Protein AF-A0A9P1CZ96-F1 (afdb_monomer_lite)

Sequence (179 aa):
MSLFSGDNEIGNILQQAVKLKSHQMNEKRKTYETWPFFVQHTLFHGEKDDFKVWRQLPFDEKRVHCERLKEEGNVLFKQGSWMDAIEKYEEAATLVHYCYSTDPGWRKNQRGIDDDVLVLVDDVGCTEEDAKWQRKHRALCALNLAACKQKLDKFDEAIKACDAALESGAKKTAGDFFE

Organism: NCBI:txid2562237

Structure (mmCIF, N/CA/C/O backbone):
data_AF-A0A9P1CZ96-F1
#
_entry.id   AF-A0A9P1CZ96-F1
#
loop_
_atom_site.group_PDB
_atom_site.id
_atom_site.type_symbol
_atom_site.label_atom_id
_atom_site.label_alt_id
_atom_site.label_comp_id
_atom_site.label_asym_id
_atom_site.label_entity_id
_atom_site.label_seq_id
_atom_site.pdbx_PDB_ins_code
_atom_site.Cartn_x
_atom_site.Cartn_y
_atom_site.Cartn_z
_atom_site.occupancy
_atom_site.B_iso_or_equiv
_atom_site.auth_seq_id
_atom_site.auth_comp_id
_atom_site.auth_asym_id
_atom_site.auth_atom_id
_atom_site.pdbx_PDB_model_num
ATOM 1 N N . MET A 1 1 ? -48.985 12.816 -34.431 1.00 37.16 1 MET A N 1
ATOM 2 C CA . MET A 1 1 ? -47.517 12.978 -34.484 1.00 37.16 1 MET A CA 1
ATOM 3 C C . MET A 1 1 ? -46.996 12.858 -33.063 1.00 37.16 1 MET A C 1
ATOM 5 O O . MET A 1 1 ? -47.270 13.748 -32.272 1.00 37.16 1 MET A O 1
ATOM 9 N N . SER A 1 2 ? -46.356 11.741 -32.713 1.00 40.09 2 SER A N 1
ATOM 10 C CA . SER A 1 2 ? -45.636 11.601 -31.440 1.00 40.09 2 SER A CA 1
ATOM 11 C C . SER A 1 2 ? -44.152 11.770 -31.749 1.00 40.09 2 SER A C 1
ATOM 13 O O . SER A 1 2 ? -43.609 11.003 -32.539 1.00 40.09 2 SER A O 1
ATOM 15 N N . LEU A 1 3 ? -43.546 12.831 -31.220 1.00 43.09 3 LEU A N 1
ATOM 16 C CA . LEU A 1 3 ? -42.196 13.308 -31.548 1.00 43.09 3 LEU A CA 1
ATOM 17 C C . LEU A 1 3 ? -41.147 12.940 -30.482 1.00 43.09 3 LEU A C 1
ATOM 19 O O . LEU A 1 3 ? -40.085 13.545 -30.449 1.00 43.09 3 LEU A O 1
ATOM 23 N N . PHE A 1 4 ? -41.408 11.957 -29.613 1.00 47.94 4 PHE A N 1
ATOM 24 C CA . PHE A 1 4 ? -40.545 11.695 -28.449 1.00 47.94 4 PHE A CA 1
ATOM 25 C C . PHE A 1 4 ? -40.319 10.202 -28.168 1.00 47.94 4 PHE A C 1
ATOM 27 O O . PHE A 1 4 ? -40.593 9.715 -27.076 1.00 47.94 4 PHE A O 1
ATOM 34 N N . SER A 1 5 ? -39.810 9.457 -29.153 1.00 49.72 5 SER A N 1
ATOM 35 C CA . SER A 1 5 ? -39.338 8.071 -28.948 1.00 49.72 5 SER A CA 1
ATOM 36 C C . SER A 1 5 ? -37.805 7.937 -28.925 1.00 49.72 5 SER A C 1
ATOM 38 O O . SER A 1 5 ? -37.305 6.864 -28.610 1.00 49.72 5 SER A O 1
ATOM 40 N N . GLY A 1 6 ? -37.056 9.011 -29.215 1.00 51.78 6 GLY A N 1
ATOM 41 C CA . GLY A 1 6 ? -35.595 8.972 -29.391 1.00 51.78 6 GLY A CA 1
ATOM 42 C C . GLY A 1 6 ? -34.746 9.085 -28.116 1.00 51.78 6 GLY A C 1
ATOM 43 O O . GLY A 1 6 ? -33.589 8.669 -28.126 1.00 51.78 6 GLY A O 1
ATOM 44 N N . ASP A 1 7 ? -35.296 9.586 -27.005 1.00 54.59 7 ASP A N 1
ATOM 45 C CA . ASP A 1 7 ? -34.495 9.868 -25.798 1.00 54.59 7 ASP A CA 1
ATOM 46 C C . ASP A 1 7 ? -34.093 8.604 -25.019 1.00 54.59 7 ASP A C 1
ATOM 48 O O . ASP A 1 7 ? -33.093 8.597 -24.301 1.00 54.59 7 ASP A O 1
ATOM 52 N N . ASN A 1 8 ? -34.827 7.499 -25.192 1.00 65.56 8 ASN A N 1
ATOM 53 C CA . ASN A 1 8 ? -34.574 6.257 -24.458 1.00 65.56 8 ASN A CA 1
ATOM 54 C C . ASN A 1 8 ? -33.638 5.294 -25.215 1.00 65.56 8 ASN A C 1
ATOM 56 O O . ASN A 1 8 ? -32.943 4.490 -24.600 1.00 65.56 8 ASN A O 1
ATOM 60 N N . GLU A 1 9 ? -33.569 5.372 -26.546 1.00 69.38 9 GLU A N 1
ATOM 61 C CA . GLU A 1 9 ? -32.662 4.530 -27.343 1.00 69.38 9 GLU A CA 1
ATOM 62 C C . GLU A 1 9 ? -31.209 4.979 -27.213 1.00 69.38 9 GLU A C 1
ATOM 64 O O . GLU A 1 9 ? -30.339 4.152 -26.951 1.00 69.38 9 GLU A O 1
ATOM 69 N N . ILE A 1 10 ? -30.941 6.285 -27.308 1.00 70.69 10 ILE A N 1
ATOM 70 C CA . ILE A 1 10 ? -29.581 6.821 -27.156 1.00 70.69 10 ILE A CA 1
ATOM 71 C C . ILE A 1 10 ? -29.057 6.547 -25.740 1.00 70.69 10 ILE A C 1
ATOM 73 O O . ILE A 1 10 ? -27.908 6.134 -25.579 1.00 70.69 10 ILE A O 1
ATOM 77 N N . GLY A 1 11 ? -29.906 6.700 -24.717 1.00 72.25 11 GLY A N 1
ATOM 78 C CA . GLY A 1 11 ? -29.567 6.364 -23.333 1.00 72.25 11 GLY A CA 1
ATOM 79 C C . GLY A 1 11 ? -29.241 4.879 -23.144 1.00 72.25 11 GLY A C 1
ATOM 80 O O . GLY A 1 11 ? -28.228 4.546 -22.528 1.00 72.25 11 GLY A O 1
ATOM 81 N N . ASN A 1 12 ? -30.041 3.984 -23.730 1.00 76.81 12 ASN A N 1
ATOM 82 C CA . ASN A 1 12 ? -29.797 2.540 -23.673 1.00 76.81 12 ASN A CA 1
ATOM 83 C C . ASN A 1 12 ? -28.528 2.126 -24.434 1.00 76.81 12 ASN A C 1
ATOM 85 O O . ASN A 1 12 ? -27.741 1.333 -23.914 1.00 76.81 12 ASN A O 1
ATOM 89 N N . ILE A 1 13 ? -28.282 2.690 -25.619 1.00 80.00 13 ILE A N 1
ATOM 90 C CA . ILE A 1 13 ? -27.062 2.441 -26.404 1.00 80.00 13 ILE A CA 1
ATOM 91 C C . ILE A 1 13 ? -25.832 2.946 -25.646 1.00 80.00 13 ILE A C 1
ATOM 93 O O . ILE A 1 13 ? -24.833 2.235 -25.555 1.00 80.00 13 ILE A O 1
ATOM 97 N N . LEU A 1 14 ? -25.903 4.134 -25.039 1.00 75.44 14 LEU A N 1
ATOM 98 C CA . LEU A 1 14 ? -24.812 4.675 -24.231 1.00 75.44 14 LEU A CA 1
ATOM 99 C C . LEU A 1 14 ? -24.543 3.803 -22.998 1.00 75.44 14 LEU A C 1
ATOM 101 O O . LEU A 1 14 ? -23.388 3.501 -22.708 1.00 75.44 14 LEU A O 1
ATOM 105 N N . GLN A 1 15 ? -25.582 3.334 -22.302 1.00 73.12 15 GLN A N 1
ATOM 106 C CA . GLN A 1 15 ? -25.427 2.407 -21.177 1.00 73.12 15 GLN A CA 1
ATOM 107 C C . GLN A 1 15 ? -24.810 1.069 -21.602 1.00 73.12 15 GLN A C 1
ATOM 109 O O . GLN A 1 15 ? -23.962 0.532 -20.889 1.00 73.12 15 GLN A O 1
ATOM 114 N N . GLN A 1 16 ? -25.201 0.528 -22.757 1.00 74.19 16 GLN A N 1
ATOM 115 C CA . GLN A 1 16 ? -24.604 -0.689 -23.309 1.00 74.19 16 GLN A CA 1
ATOM 116 C C . GLN A 1 16 ? -23.145 -0.471 -23.716 1.00 74.19 16 GLN A C 1
ATOM 118 O O . GLN A 1 16 ? -22.303 -1.304 -23.394 1.00 74.19 16 GLN A O 1
ATOM 123 N N . ALA A 1 17 ? -22.819 0.662 -24.339 1.00 66.81 17 ALA A N 1
ATOM 124 C CA . ALA A 1 17 ? -21.450 1.024 -24.695 1.00 66.81 17 ALA A CA 1
ATOM 125 C C . ALA A 1 17 ? -20.563 1.210 -23.454 1.00 66.81 17 ALA A C 1
ATOM 127 O O . ALA A 1 17 ? -19.423 0.747 -23.438 1.00 66.81 17 ALA A O 1
ATOM 128 N N . VAL A 1 18 ? -21.093 1.822 -22.387 1.00 69.19 18 VAL A N 1
ATOM 129 C CA . VAL A 1 18 ? -20.406 1.929 -21.091 1.00 69.19 18 VAL A CA 1
ATOM 130 C C . VAL A 1 18 ? -20.172 0.543 -20.498 1.00 69.19 18 VAL A C 1
ATOM 132 O O . VAL A 1 18 ? -19.042 0.248 -20.129 1.00 69.19 18 VAL A O 1
ATOM 135 N N . LYS A 1 19 ? -21.180 -0.340 -20.470 1.00 72.31 19 LYS A N 1
ATOM 136 C CA . LYS A 1 19 ? -21.027 -1.721 -19.975 1.00 72.31 19 LYS A CA 1
ATOM 137 C C . LYS A 1 19 ? -20.014 -2.526 -20.788 1.00 72.31 19 LYS A C 1
ATOM 139 O O . LYS A 1 19 ? -19.186 -3.210 -20.197 1.00 72.31 19 LYS A O 1
ATOM 144 N N . LEU A 1 20 ? -20.049 -2.424 -22.118 1.00 72.12 20 LEU A N 1
ATOM 145 C CA . LEU A 1 20 ? -19.105 -3.096 -23.013 1.00 72.12 20 LEU A CA 1
ATOM 146 C C . LEU A 1 20 ? -17.675 -2.602 -22.763 1.00 72.12 20 LEU A C 1
ATOM 148 O O . LEU A 1 20 ? -16.758 -3.408 -22.633 1.00 72.12 20 LEU A O 1
ATOM 152 N N . LYS A 1 21 ? -17.495 -1.283 -22.624 1.00 64.88 21 LYS A N 1
ATOM 153 C CA . LYS A 1 21 ? -16.201 -0.677 -22.301 1.00 64.88 21 LYS A CA 1
ATOM 154 C C . LYS A 1 21 ? -15.732 -1.075 -20.902 1.00 64.88 21 LYS A C 1
ATOM 156 O O . LYS A 1 21 ? -14.575 -1.431 -20.750 1.00 64.88 21 LYS A O 1
ATOM 161 N N . SER A 1 22 ? -16.605 -1.078 -19.896 1.00 58.94 22 SER A N 1
ATOM 162 C CA . SER A 1 22 ? -16.284 -1.578 -18.554 1.00 58.94 22 SER A CA 1
ATOM 163 C C . SER A 1 22 ? -15.862 -3.044 -18.590 1.00 58.94 22 SER A C 1
ATOM 165 O O . SER A 1 22 ? -14.864 -3.387 -17.976 1.00 58.94 22 SER A O 1
ATOM 167 N N . HIS A 1 23 ? -16.551 -3.895 -19.353 1.00 65.62 23 HIS A N 1
ATOM 168 C CA . HIS A 1 23 ? -16.182 -5.303 -19.491 1.00 65.62 23 HIS A CA 1
ATOM 169 C C . HIS A 1 23 ? -14.814 -5.473 -20.166 1.00 65.62 23 HIS A C 1
ATOM 171 O O . HIS A 1 23 ? -13.952 -6.157 -19.626 1.00 65.62 23 HIS A O 1
ATOM 177 N N . GLN A 1 24 ? -14.568 -4.765 -21.274 1.00 61.28 24 GLN A N 1
ATOM 178 C CA . GLN A 1 24 ? -13.262 -4.750 -21.947 1.00 61.28 24 GLN A CA 1
ATOM 179 C C . GLN A 1 24 ? -12.135 -4.222 -21.047 1.00 61.28 24 GLN A C 1
ATOM 181 O O . GLN A 1 24 ? -11.011 -4.707 -21.121 1.00 61.28 24 GLN A O 1
ATOM 186 N N . MET A 1 25 ? -12.412 -3.226 -20.200 1.00 59.22 25 MET A N 1
ATOM 187 C CA . MET A 1 25 ? -11.431 -2.690 -19.252 1.00 59.22 25 MET A CA 1
ATOM 188 C C . MET A 1 25 ? -11.193 -3.639 -18.072 1.00 59.22 25 MET A C 1
ATOM 190 O O . MET A 1 25 ? -10.050 -3.776 -17.648 1.00 59.22 25 MET A O 1
ATOM 194 N N . ASN A 1 26 ? -12.230 -4.319 -17.575 1.00 60.41 26 ASN A N 1
ATOM 195 C CA . ASN A 1 26 ? -12.101 -5.337 -16.531 1.00 60.41 26 ASN A CA 1
ATOM 196 C C . ASN A 1 26 ? -11.286 -6.534 -17.024 1.00 60.41 26 ASN A C 1
ATOM 198 O O . ASN A 1 26 ? -10.526 -7.110 -16.254 1.00 60.41 26 ASN A O 1
ATOM 202 N N . GLU A 1 27 ? -11.389 -6.893 -18.309 1.00 61.94 27 GLU A N 1
ATOM 203 C CA . GLU A 1 27 ? -10.550 -7.958 -18.860 1.00 61.94 27 GLU A CA 1
ATOM 204 C C . GLU A 1 27 ? -9.056 -7.626 -18.836 1.00 61.94 27 GLU A C 1
ATOM 206 O O . GLU A 1 27 ? -8.244 -8.531 -18.668 1.00 61.94 27 GLU A O 1
ATOM 211 N N . LYS A 1 28 ? -8.714 -6.338 -18.944 1.00 62.75 28 LYS A N 1
ATOM 212 C CA . LYS A 1 28 ? -7.338 -5.827 -18.967 1.00 62.75 28 LYS A CA 1
ATOM 213 C C . LYS A 1 28 ? -6.758 -5.490 -17.594 1.00 62.75 28 LYS A C 1
ATOM 215 O O . LYS A 1 28 ? -5.587 -5.142 -17.523 1.00 62.75 28 LYS A O 1
ATOM 220 N N . ARG A 1 29 ? -7.569 -5.519 -16.530 1.00 68.19 29 ARG A N 1
ATOM 221 C CA . ARG A 1 29 ? -7.179 -5.137 -15.157 1.00 68.19 29 ARG A CA 1
ATOM 222 C C . ARG A 1 29 ? -7.307 -6.283 -14.159 1.00 68.19 29 ARG A C 1
ATOM 224 O O . ARG A 1 29 ? -7.319 -6.041 -12.954 1.00 68.19 29 ARG A O 1
ATOM 231 N N . LYS A 1 30 ? -7.439 -7.522 -14.638 1.00 72.75 30 LYS A N 1
ATOM 232 C CA . LYS A 1 30 ? -7.666 -8.691 -13.775 1.00 72.75 30 LYS A CA 1
ATOM 233 C C . LYS A 1 30 ? -6.560 -8.827 -12.734 1.00 72.75 30 LYS A C 1
ATOM 235 O O . LYS A 1 30 ? -6.843 -9.113 -11.580 1.00 72.75 30 LYS A O 1
ATOM 240 N N . THR A 1 31 ? -5.315 -8.588 -13.131 1.00 72.25 31 THR A N 1
ATOM 241 C CA . THR A 1 31 ? -4.148 -8.687 -12.253 1.00 72.25 31 THR A CA 1
ATOM 242 C C . THR A 1 31 ? -4.070 -7.474 -11.336 1.00 72.25 31 THR A C 1
ATOM 244 O O . THR A 1 31 ? -3.958 -7.634 -10.122 1.00 72.25 31 THR A O 1
ATOM 247 N N . TYR A 1 32 ? -4.218 -6.267 -11.884 1.00 76.19 32 TYR A N 1
ATOM 248 C CA . TYR A 1 32 ? -4.212 -5.029 -11.104 1.00 76.19 32 TYR A CA 1
ATOM 249 C C . TYR A 1 32 ? -5.250 -5.017 -9.967 1.00 76.19 32 TYR A C 1
ATOM 251 O O . TYR A 1 32 ? -4.935 -4.616 -8.846 1.00 76.19 32 TYR A O 1
ATOM 259 N N . GLU A 1 33 ? -6.474 -5.489 -10.227 1.00 79.00 33 GLU A N 1
ATOM 260 C CA . GLU A 1 33 ? -7.561 -5.511 -9.238 1.00 79.00 33 GLU A CA 1
ATOM 261 C C . GLU A 1 33 ? -7.336 -6.521 -8.106 1.00 79.00 33 GLU A C 1
ATOM 263 O O . GLU A 1 33 ? -7.891 -6.343 -7.021 1.00 79.00 33 GLU A O 1
ATOM 268 N N . THR A 1 34 ? -6.495 -7.540 -8.322 1.00 77.56 34 THR A N 1
ATOM 269 C CA . THR A 1 34 ? -6.135 -8.517 -7.277 1.00 77.56 34 THR A CA 1
ATOM 270 C C . THR A 1 34 ? -5.094 -7.989 -6.296 1.00 77.56 34 THR A C 1
ATOM 272 O O . THR A 1 34 ? -4.940 -8.547 -5.214 1.00 77.56 34 THR A O 1
ATOM 275 N N . TRP A 1 35 ? -4.361 -6.925 -6.639 1.00 80.69 35 TRP A N 1
ATOM 276 C CA . TRP A 1 35 ? -3.321 -6.402 -5.757 1.00 80.69 35 TRP A CA 1
ATOM 277 C C . TRP A 1 35 ? -3.908 -5.615 -4.585 1.00 80.69 35 TRP A C 1
ATOM 279 O O . TRP A 1 35 ? -4.942 -4.961 -4.740 1.00 80.69 35 TRP A O 1
ATOM 289 N N . PRO A 1 36 ? -3.231 -5.586 -3.422 1.00 81.44 36 PRO A N 1
ATOM 290 C CA . PRO A 1 36 ? -3.661 -4.757 -2.307 1.00 81.44 36 PRO A CA 1
ATOM 291 C C . PRO A 1 36 ? -3.787 -3.283 -2.711 1.00 81.44 36 PRO A C 1
ATOM 293 O O . PRO A 1 36 ? -2.970 -2.767 -3.478 1.00 81.44 36 PRO A O 1
ATOM 296 N N . PHE A 1 37 ? -4.776 -2.577 -2.155 1.00 81.50 37 PHE A N 1
ATOM 297 C CA . PHE A 1 37 ? -5.078 -1.190 -2.540 1.00 81.50 37 PHE A CA 1
ATOM 298 C C . PHE A 1 37 ? -3.861 -0.257 -2.427 1.00 81.50 37 PHE A C 1
ATOM 300 O O . PHE A 1 37 ? -3.650 0.597 -3.279 1.00 81.50 37 PHE A O 1
ATOM 307 N N . PHE A 1 38 ? -3.001 -0.456 -1.427 1.00 80.06 38 PHE A N 1
ATOM 308 C CA . PHE A 1 38 ? -1.806 0.367 -1.244 1.00 80.06 38 PHE A CA 1
ATOM 309 C C . PHE A 1 38 ? -0.769 0.164 -2.362 1.00 80.06 38 PHE A C 1
ATOM 311 O O . PHE A 1 38 ? -0.049 1.096 -2.705 1.00 80.06 38 PHE A O 1
ATOM 318 N N . VAL A 1 39 ? -0.722 -1.018 -2.987 1.00 83.88 39 VAL A N 1
ATOM 319 C CA . VAL A 1 39 ? 0.113 -1.285 -4.172 1.00 83.88 39 VAL A CA 1
ATOM 320 C C . VAL A 1 39 ? -0.502 -0.629 -5.398 1.00 83.88 39 VAL A C 1
ATOM 322 O O . VAL A 1 39 ? 0.195 0.010 -6.175 1.00 83.88 39 VAL A O 1
ATOM 325 N N . GLN A 1 40 ? -1.822 -0.725 -5.548 1.00 84.19 40 GLN A N 1
ATOM 326 C CA . GLN A 1 40 ? -2.559 -0.036 -6.605 1.00 84.19 40 GLN A CA 1
ATOM 327 C C . GLN A 1 40 ? -2.323 1.486 -6.560 1.00 84.19 40 GLN A C 1
ATOM 329 O O . GLN A 1 40 ? -2.099 2.125 -7.590 1.00 84.19 40 GLN A O 1
ATOM 334 N N . HIS A 1 41 ? -2.279 2.072 -5.360 1.00 85.12 41 HIS A N 1
ATOM 335 C CA . HIS A 1 41 ? -2.005 3.497 -5.166 1.00 85.12 41 HIS A CA 1
ATOM 336 C C . HIS A 1 41 ? -0.621 3.922 -5.680 1.00 85.12 41 HIS A C 1
ATOM 338 O O . HIS A 1 41 ? -0.467 5.071 -6.103 1.00 85.12 41 HIS A O 1
ATOM 344 N N . THR A 1 42 ? 0.381 3.031 -5.722 1.00 83.06 42 THR A N 1
ATOM 345 C CA . THR A 1 42 ? 1.721 3.395 -6.220 1.00 83.06 42 THR A CA 1
ATOM 346 C C . THR A 1 42 ? 1.717 3.745 -7.695 1.00 83.06 42 THR A C 1
ATOM 348 O O . THR A 1 42 ? 2.523 4.574 -8.112 1.00 83.06 42 THR A O 1
ATOM 351 N N . LEU A 1 43 ? 0.791 3.176 -8.470 1.00 80.81 43 LEU A N 1
ATOM 352 C CA . LEU A 1 43 ? 0.629 3.513 -9.879 1.00 80.81 43 LEU A CA 1
ATOM 353 C C . LEU A 1 43 ? 0.258 4.990 -10.064 1.00 80.81 43 LEU A C 1
ATOM 355 O O . LEU A 1 43 ? 0.660 5.619 -11.040 1.00 80.81 43 LEU A O 1
ATOM 359 N N . PHE A 1 44 ? -0.502 5.551 -9.121 1.00 74.44 44 PHE A N 1
ATOM 360 C CA . PHE A 1 44 ? -1.000 6.920 -9.196 1.00 74.44 44 PHE A CA 1
ATOM 361 C C . PHE A 1 44 ? -0.139 7.925 -8.434 1.00 74.44 44 PHE A C 1
ATOM 363 O O . PHE A 1 44 ? 0.038 9.039 -8.927 1.00 74.44 44 PHE A O 1
ATOM 370 N N . HIS A 1 45 ? 0.381 7.529 -7.269 1.00 66.31 45 HIS A N 1
ATOM 371 C CA . HIS A 1 45 ? 1.012 8.409 -6.280 1.00 66.31 45 HIS A CA 1
ATOM 372 C C . HIS A 1 45 ? 2.464 8.031 -5.952 1.00 66.31 45 HIS A C 1
ATOM 374 O O . HIS A 1 45 ? 3.146 8.765 -5.240 1.00 66.31 45 HIS A O 1
ATOM 380 N N . GLY A 1 46 ? 2.982 6.930 -6.506 1.00 60.91 46 GLY A N 1
ATOM 381 C CA . GLY A 1 46 ? 4.356 6.461 -6.299 1.00 60.91 46 GLY A CA 1
ATOM 382 C C . GLY A 1 46 ? 5.425 7.259 -7.050 1.00 60.91 46 GLY A C 1
ATOM 383 O O . GLY A 1 46 ? 6.528 6.748 -7.231 1.00 60.91 46 GLY A O 1
ATOM 384 N N . GLU A 1 47 ? 5.099 8.469 -7.510 1.00 61.84 47 GLU A N 1
ATOM 385 C CA . GLU A 1 47 ? 5.964 9.329 -8.320 1.00 61.84 47 GLU A CA 1
ATOM 386 C C . GLU A 1 47 ? 6.714 10.399 -7.509 1.00 61.84 47 GLU A C 1
ATOM 388 O O . GLU A 1 47 ? 7.487 11.140 -8.114 1.00 61.84 47 GLU A O 1
ATOM 393 N N . LYS A 1 48 ? 6.533 10.465 -6.175 1.00 73.12 48 LYS A N 1
ATOM 394 C CA . LYS A 1 48 ? 7.330 11.341 -5.292 1.00 73.12 48 LYS A CA 1
ATOM 395 C C . LYS A 1 48 ? 8.823 11.107 -5.567 1.00 73.12 48 LYS A C 1
ATOM 397 O O . LYS A 1 48 ? 9.273 9.960 -5.551 1.00 73.12 48 LYS A O 1
ATOM 402 N N . ASP A 1 49 ? 9.573 12.176 -5.827 1.00 71.25 49 ASP A N 1
ATOM 403 C CA . ASP A 1 49 ? 10.954 12.066 -6.318 1.00 71.25 49 ASP A CA 1
ATOM 404 C C . ASP A 1 49 ? 11.864 11.303 -5.343 1.00 71.25 49 ASP A C 1
ATOM 406 O O . ASP A 1 49 ? 12.619 10.427 -5.767 1.00 71.25 49 ASP A O 1
ATOM 410 N N . ASP A 1 50 ? 11.683 11.507 -4.036 1.00 78.19 50 ASP A N 1
ATOM 411 C CA . ASP A 1 50 ? 12.410 10.771 -2.994 1.00 78.19 50 ASP A CA 1
ATOM 412 C C . ASP A 1 50 ? 12.161 9.254 -3.059 1.00 78.19 50 ASP A C 1
ATOM 414 O O . ASP A 1 50 ? 13.087 8.457 -2.917 1.00 78.19 50 ASP A O 1
ATOM 418 N N . PHE A 1 51 ? 10.927 8.825 -3.353 1.00 80.38 51 PHE A N 1
ATOM 419 C CA . PHE A 1 51 ? 10.574 7.402 -3.435 1.00 80.38 51 PHE A CA 1
ATOM 420 C C . PHE A 1 51 ? 11.209 6.710 -4.636 1.00 80.38 51 PHE A C 1
ATOM 422 O O . PHE A 1 51 ? 11.557 5.532 -4.549 1.00 80.38 51 PHE A O 1
ATOM 429 N N . LYS A 1 52 ? 11.382 7.421 -5.756 1.00 81.62 52 LYS A N 1
ATOM 430 C CA . LYS A 1 52 ? 12.099 6.878 -6.918 1.00 81.62 52 LYS A CA 1
ATOM 431 C C . LYS A 1 52 ? 13.556 6.603 -6.571 1.00 81.62 52 LYS A C 1
ATOM 433 O O . LYS A 1 52 ? 14.064 5.548 -6.940 1.00 81.62 52 LYS A O 1
ATOM 438 N N . VAL A 1 53 ? 14.190 7.517 -5.835 1.00 86.88 53 VAL A N 1
ATOM 439 C CA . VAL A 1 53 ? 15.570 7.350 -5.367 1.00 86.88 53 VAL A CA 1
ATOM 440 C C . VAL A 1 53 ? 15.652 6.188 -4.380 1.00 86.88 53 VAL A C 1
ATOM 442 O O . VAL A 1 53 ? 16.444 5.274 -4.586 1.00 86.88 53 VAL A O 1
ATOM 445 N N . TRP A 1 54 ? 14.784 6.154 -3.364 1.00 88.00 54 TRP A N 1
ATOM 446 C CA . TRP A 1 54 ? 14.803 5.094 -2.351 1.00 88.00 54 TRP A CA 1
ATOM 447 C C . TRP A 1 54 ? 14.568 3.701 -2.938 1.00 88.00 54 TRP A C 1
ATOM 449 O O . TRP A 1 54 ? 15.219 2.751 -2.519 1.00 88.00 54 TRP A O 1
ATOM 459 N N . ARG A 1 55 ? 13.708 3.558 -3.954 1.00 87.56 55 ARG A N 1
ATOM 460 C CA . ARG A 1 55 ? 13.470 2.264 -4.624 1.00 87.56 55 ARG A CA 1
ATOM 461 C C . ARG A 1 55 ? 14.704 1.710 -5.345 1.00 87.56 55 ARG A C 1
ATOM 463 O O . ARG A 1 55 ? 14.819 0.489 -5.473 1.00 87.56 55 ARG A O 1
ATOM 470 N N . GLN A 1 56 ? 15.615 2.579 -5.785 1.00 88.50 56 GLN A N 1
ATOM 471 C CA . GLN A 1 56 ? 16.859 2.199 -6.465 1.00 88.50 56 GLN A CA 1
ATOM 472 C C . GLN A 1 56 ? 17.996 1.844 -5.500 1.00 88.50 56 GLN A C 1
ATOM 474 O O . GLN A 1 56 ? 19.001 1.285 -5.937 1.00 88.50 56 GLN A O 1
ATOM 479 N N . LEU A 1 57 ? 17.851 2.146 -4.206 1.00 90.75 57 LEU A N 1
ATOM 480 C CA . LEU A 1 57 ? 18.866 1.822 -3.209 1.00 90.75 57 LEU A CA 1
ATOM 481 C C . LEU A 1 57 ? 19.019 0.300 -3.029 1.00 90.75 57 LEU A C 1
ATOM 483 O O . LEU A 1 57 ? 18.103 -0.467 -3.355 1.00 90.75 57 LEU A O 1
ATOM 487 N N . PRO A 1 58 ? 20.154 -0.163 -2.480 1.00 92.31 58 PRO A N 1
ATOM 488 C CA . PRO A 1 58 ? 20.305 -1.537 -2.018 1.00 92.31 58 PRO A CA 1
ATOM 489 C C . PRO A 1 58 ? 19.232 -1.923 -0.992 1.00 92.31 58 PRO A C 1
ATOM 491 O O . PRO A 1 58 ? 18.656 -1.072 -0.309 1.00 92.31 58 PRO A O 1
ATOM 494 N N . PHE A 1 59 ? 18.962 -3.223 -0.869 1.00 91.19 59 PHE A N 1
ATOM 495 C CA . PHE A 1 59 ? 17.908 -3.734 0.011 1.00 91.19 59 PHE A CA 1
ATOM 496 C C . PHE A 1 59 ? 18.090 -3.311 1.478 1.00 91.19 59 PHE A C 1
ATOM 498 O O . PHE A 1 59 ? 17.132 -2.871 2.113 1.00 91.19 59 PHE A O 1
ATOM 505 N N . ASP A 1 60 ? 19.321 -3.355 1.993 1.00 90.69 60 ASP A N 1
ATOM 506 C CA . ASP A 1 60 ? 19.630 -2.960 3.373 1.00 90.69 60 ASP A CA 1
ATOM 507 C C . ASP A 1 60 ? 19.303 -1.488 3.654 1.00 90.69 60 ASP A C 1
ATOM 509 O O . ASP A 1 60 ? 18.741 -1.150 4.696 1.00 90.69 60 ASP A O 1
ATOM 513 N N . GLU A 1 61 ? 19.588 -0.602 2.702 1.00 92.62 61 GLU A N 1
ATOM 514 C CA . GLU A 1 61 ? 19.275 0.823 2.823 1.00 92.62 61 GLU A CA 1
ATOM 515 C C . GLU A 1 61 ? 17.765 1.070 2.712 1.00 92.62 61 GLU A C 1
ATOM 517 O O . GLU A 1 61 ? 17.186 1.812 3.514 1.00 92.62 61 GLU A O 1
ATOM 522 N N . LYS A 1 62 ? 17.085 0.379 1.785 1.00 92.75 62 LYS A N 1
ATOM 523 C CA . LYS A 1 62 ? 15.615 0.397 1.691 1.00 92.75 62 LYS A CA 1
ATOM 524 C C . LYS A 1 62 ? 14.963 -0.025 2.996 1.00 92.75 62 LYS A C 1
ATOM 526 O O . LYS A 1 62 ? 14.001 0.610 3.428 1.00 92.75 62 LYS A O 1
ATOM 531 N N . ARG A 1 63 ? 15.494 -1.063 3.639 1.00 93.06 63 ARG A N 1
ATOM 532 C CA . ARG A 1 63 ? 15.007 -1.575 4.919 1.00 93.06 63 ARG A CA 1
ATOM 533 C C . ARG A 1 63 ? 15.057 -0.515 6.016 1.00 93.06 63 ARG A C 1
ATOM 535 O O . ARG A 1 63 ? 14.078 -0.365 6.744 1.00 93.06 63 ARG A O 1
ATOM 542 N N . VAL A 1 64 ? 16.128 0.273 6.093 1.00 94.31 64 VAL A N 1
ATOM 543 C CA . VAL A 1 64 ? 16.221 1.391 7.049 1.00 94.31 64 VAL A CA 1
ATOM 544 C C . VAL A 1 64 ? 15.126 2.431 6.791 1.00 94.31 64 VAL A C 1
ATOM 546 O O . VAL A 1 64 ? 14.453 2.867 7.727 1.00 94.31 64 VAL A O 1
ATOM 549 N N . HIS A 1 65 ? 14.883 2.797 5.528 1.00 93.44 65 HIS A N 1
ATOM 550 C CA . HIS A 1 65 ? 13.803 3.728 5.184 1.00 93.44 65 HIS A CA 1
ATOM 551 C C . HIS A 1 65 ? 12.408 3.160 5.484 1.00 93.44 65 HIS A C 1
ATOM 553 O O . HIS A 1 65 ? 11.547 3.895 5.969 1.00 93.44 65 HIS A O 1
ATOM 559 N N . CYS A 1 66 ? 12.197 1.866 5.244 1.00 94.06 66 CYS A N 1
ATOM 560 C CA . CYS A 1 66 ? 10.951 1.162 5.543 1.00 94.06 66 CYS A CA 1
ATOM 561 C C . CYS A 1 66 ? 10.616 1.181 7.040 1.00 94.06 66 CYS A C 1
ATOM 563 O O . CYS A 1 66 ? 9.486 1.501 7.412 1.00 94.06 66 CYS A O 1
ATOM 565 N N . GLU A 1 67 ? 11.587 0.849 7.895 1.00 94.69 67 GLU A N 1
ATOM 566 C CA . GLU A 1 67 ? 11.412 0.855 9.353 1.00 94.69 67 GLU A CA 1
ATOM 567 C C . GLU A 1 67 ? 11.114 2.276 9.851 1.00 94.69 67 GLU A C 1
ATOM 569 O O . GLU A 1 67 ? 10.088 2.489 10.501 1.00 94.69 67 GLU A O 1
ATOM 574 N N . ARG A 1 68 ? 11.898 3.269 9.403 1.00 95.44 68 ARG A N 1
ATOM 575 C CA . ARG A 1 68 ? 11.692 4.682 9.757 1.00 95.44 68 ARG A CA 1
ATOM 576 C C . ARG A 1 68 ? 10.280 5.171 9.422 1.00 95.44 68 ARG A C 1
ATOM 578 O O . ARG A 1 68 ? 9.623 5.773 10.267 1.00 95.44 68 ARG A O 1
ATOM 585 N N . LEU A 1 69 ? 9.794 4.915 8.204 1.00 95.19 69 LEU A N 1
ATOM 586 C CA . LEU A 1 69 ? 8.450 5.335 7.781 1.00 95.19 69 LEU A CA 1
ATOM 587 C C . LEU A 1 69 ? 7.357 4.652 8.610 1.00 95.19 69 LEU A C 1
ATOM 589 O O . LEU A 1 69 ? 6.389 5.290 9.022 1.00 95.19 69 LEU A O 1
ATOM 593 N N . LYS A 1 70 ? 7.526 3.364 8.919 1.00 95.62 70 LYS A N 1
ATOM 594 C CA . LYS A 1 70 ? 6.604 2.636 9.797 1.00 95.62 70 LYS A CA 1
ATOM 595 C C . LYS A 1 70 ? 6.616 3.211 11.219 1.00 95.62 70 LYS A C 1
ATOM 597 O O . LYS A 1 70 ? 5.560 3.317 11.842 1.00 95.62 70 LYS A O 1
ATOM 602 N N . GLU A 1 71 ? 7.775 3.587 11.751 1.00 96.75 71 GLU A N 1
ATOM 603 C CA . GLU A 1 71 ? 7.885 4.243 13.057 1.00 96.75 71 GLU A CA 1
ATOM 604 C C . GLU A 1 71 ? 7.225 5.624 13.081 1.00 96.75 71 GLU A C 1
ATOM 606 O O . GLU A 1 71 ? 6.488 5.915 14.024 1.00 96.75 71 GLU A O 1
ATOM 611 N N . GLU A 1 72 ? 7.402 6.434 12.036 1.00 96.19 72 GLU A N 1
ATOM 612 C CA . GLU A 1 72 ? 6.681 7.703 11.864 1.00 96.19 72 GLU A CA 1
ATOM 613 C C . GLU A 1 72 ? 5.163 7.483 11.857 1.00 96.19 72 GLU A C 1
ATOM 615 O O . GLU A 1 72 ? 4.434 8.157 12.588 1.00 96.19 72 GLU A O 1
ATOM 620 N N . GLY A 1 73 ? 4.690 6.470 11.122 1.00 96.44 73 GLY A N 1
ATOM 621 C CA . GLY A 1 73 ? 3.288 6.051 11.143 1.00 96.44 73 GLY A CA 1
ATOM 622 C C . GLY A 1 73 ? 2.812 5.670 12.548 1.00 96.44 73 GLY A C 1
ATOM 623 O O . GLY A 1 73 ? 1.750 6.110 12.980 1.00 96.44 73 GLY A O 1
ATOM 624 N N . ASN A 1 74 ? 3.621 4.930 13.316 1.00 96.62 74 ASN A N 1
ATOM 625 C CA . ASN A 1 74 ? 3.291 4.554 14.698 1.00 96.62 74 ASN A CA 1
ATOM 626 C C . ASN A 1 74 ? 3.182 5.765 15.633 1.00 96.62 74 ASN A C 1
ATOM 628 O O . ASN A 1 74 ? 2.372 5.752 16.564 1.00 96.62 74 ASN A O 1
ATOM 632 N N . VAL A 1 75 ? 4.004 6.795 15.424 1.00 97.75 75 VAL A N 1
ATOM 633 C CA . VAL A 1 75 ? 3.925 8.049 16.184 1.00 97.75 75 VAL A CA 1
ATOM 634 C C . VAL A 1 75 ? 2.624 8.782 15.855 1.00 97.75 75 VAL A C 1
ATOM 636 O O . VAL A 1 75 ? 1.888 9.133 16.777 1.00 97.75 75 VAL A O 1
ATOM 639 N N . LEU A 1 76 ? 2.298 8.936 14.570 1.00 96.50 76 LEU A N 1
ATOM 640 C CA . LEU A 1 76 ? 1.062 9.583 14.108 1.00 96.50 76 LEU A CA 1
ATOM 641 C C . LEU A 1 76 ? -0.189 8.831 14.572 1.00 96.50 76 LEU A C 1
ATOM 643 O O . LEU A 1 76 ? -1.147 9.443 15.042 1.00 96.50 76 LEU A O 1
ATOM 647 N N . PHE A 1 77 ? -0.147 7.497 14.542 1.00 95.56 77 PHE A N 1
ATOM 648 C CA . PHE A 1 77 ? -1.201 6.646 15.084 1.00 95.56 77 PHE A CA 1
ATOM 649 C C . PHE A 1 77 ? -1.435 6.955 16.566 1.00 95.56 77 PHE A C 1
ATOM 651 O O . PHE A 1 77 ? -2.551 7.231 16.989 1.00 95.56 77 PHE A O 1
ATOM 658 N N . LYS A 1 78 ? -0.380 6.998 17.383 1.00 96.19 78 LYS A N 1
ATOM 659 C CA . LYS A 1 78 ? -0.524 7.324 18.814 1.00 96.19 78 LYS A CA 1
ATOM 660 C C . LYS A 1 78 ? -1.077 8.732 19.060 1.00 96.19 78 LYS A C 1
ATOM 662 O O . LYS A 1 78 ? -1.709 8.948 20.089 1.00 96.19 78 LYS A O 1
ATOM 667 N N . GLN A 1 79 ? -0.848 9.665 18.140 1.00 96.44 79 GLN A N 1
ATOM 668 C CA . GLN A 1 79 ? -1.360 11.038 18.205 1.00 96.44 79 GLN A CA 1
ATOM 669 C C . GLN A 1 79 ? -2.820 11.168 17.743 1.00 96.44 79 GLN A C 1
ATOM 671 O O . GLN A 1 79 ? -3.426 12.218 17.937 1.00 96.44 79 GLN A O 1
ATOM 676 N N . GLY A 1 80 ? -3.400 10.117 17.159 1.00 94.94 80 GLY A N 1
ATOM 677 C CA . GLY A 1 80 ? -4.750 10.142 16.601 1.00 94.94 80 GLY A CA 1
ATOM 678 C C . GLY A 1 80 ? -4.837 10.664 15.166 1.00 94.94 80 GLY A C 1
ATOM 679 O O . GLY A 1 80 ? -5.935 10.771 14.621 1.00 94.94 80 GLY A O 1
ATOM 680 N N . SER A 1 81 ? -3.699 10.945 14.528 1.00 96.31 81 SER A N 1
ATOM 681 C CA . SER A 1 81 ? -3.616 11.363 13.126 1.00 96.31 81 SER A CA 1
ATOM 682 C C . SER A 1 81 ? -3.665 10.146 12.201 1.00 96.31 81 SER A C 1
ATOM 684 O O . SER A 1 81 ? -2.674 9.758 11.585 1.00 96.31 81 SER A O 1
ATOM 686 N N . TRP A 1 82 ? -4.829 9.496 12.126 1.00 95.00 82 TRP A N 1
ATOM 687 C CA . TRP A 1 82 ? -4.987 8.215 11.423 1.00 95.00 82 TRP A CA 1
ATOM 688 C C . TRP A 1 82 ? -4.764 8.313 9.911 1.00 95.00 82 TRP A C 1
ATOM 690 O O . TRP A 1 82 ? -4.256 7.368 9.317 1.00 95.00 82 TRP A O 1
ATOM 700 N N . MET A 1 83 ? -5.146 9.430 9.282 1.00 94.12 83 MET A N 1
ATOM 701 C CA . MET A 1 83 ? -4.958 9.626 7.838 1.00 94.12 83 MET A CA 1
ATOM 702 C C . MET A 1 83 ? -3.472 9.750 7.488 1.00 94.12 83 MET A C 1
ATOM 704 O O . MET A 1 83 ? -2.993 9.029 6.620 1.00 94.12 83 MET A O 1
ATOM 708 N N . ASP A 1 84 ? -2.728 10.565 8.235 1.00 94.19 84 ASP A N 1
ATOM 709 C CA . ASP A 1 84 ? -1.283 10.715 8.037 1.00 94.19 84 ASP A CA 1
ATOM 710 C C . ASP A 1 84 ? -0.540 9.405 8.352 1.00 94.19 84 ASP A C 1
ATOM 712 O O . ASP A 1 84 ? 0.408 9.028 7.664 1.00 94.19 84 ASP A O 1
ATOM 716 N N . ALA A 1 85 ? -0.996 8.666 9.372 1.00 95.31 85 ALA A N 1
ATOM 717 C CA . ALA A 1 85 ? -0.457 7.347 9.687 1.00 95.31 85 ALA A CA 1
ATOM 718 C C . ALA A 1 85 ? -0.661 6.358 8.527 1.00 95.31 85 ALA A C 1
ATOM 720 O O . ALA A 1 85 ? 0.263 5.616 8.195 1.00 95.31 85 ALA A O 1
ATOM 721 N N . ILE A 1 86 ? -1.835 6.378 7.879 1.00 93.81 86 ILE A N 1
ATOM 722 C CA . ILE A 1 86 ? -2.113 5.569 6.684 1.00 93.81 86 ILE A CA 1
ATOM 723 C C . ILE A 1 86 ? -1.097 5.875 5.591 1.00 93.81 86 ILE A C 1
ATOM 725 O O . ILE A 1 86 ? -0.469 4.942 5.099 1.00 93.81 86 ILE A O 1
ATOM 729 N N . GLU A 1 87 ? -0.882 7.151 5.260 1.00 92.00 87 GLU A N 1
ATOM 730 C CA . GLU A 1 87 ? 0.093 7.525 4.231 1.00 92.00 87 GLU A CA 1
ATOM 731 C C . GLU A 1 87 ? 1.477 6.950 4.542 1.00 92.00 87 GLU A C 1
ATOM 733 O O . GLU A 1 87 ? 2.104 6.350 3.671 1.00 92.00 87 GLU A O 1
ATOM 738 N N . LYS A 1 88 ? 1.925 7.041 5.800 1.00 94.25 88 LYS A N 1
ATOM 739 C CA . LYS A 1 88 ? 3.233 6.516 6.215 1.00 94.25 88 LYS A CA 1
ATOM 740 C C . LYS A 1 88 ? 3.339 4.998 6.142 1.00 94.25 88 LYS A C 1
ATOM 742 O O . LYS A 1 88 ? 4.384 4.484 5.742 1.00 94.25 88 LYS A O 1
ATOM 747 N N . TYR A 1 89 ? 2.286 4.267 6.493 1.00 94.69 89 TYR A N 1
ATOM 748 C CA . TYR A 1 89 ? 2.291 2.809 6.372 1.00 94.69 89 TYR A CA 1
ATOM 749 C C . TYR A 1 89 ? 2.200 2.337 4.915 1.00 94.69 89 TYR A C 1
ATOM 751 O O . TYR A 1 89 ? 2.856 1.355 4.564 1.00 94.69 89 TYR A O 1
ATOM 759 N N . GLU A 1 90 ? 1.445 3.033 4.056 1.00 92.56 90 GLU A N 1
ATOM 760 C CA . GLU A 1 90 ? 1.425 2.763 2.610 1.00 92.56 90 GLU A CA 1
ATOM 761 C C . GLU A 1 90 ? 2.809 3.024 2.001 1.00 92.56 90 GLU A C 1
ATOM 763 O O . GLU A 1 90 ? 3.366 2.171 1.308 1.00 92.56 90 GLU A O 1
ATOM 768 N N . GLU A 1 91 ? 3.415 4.163 2.328 1.00 91.38 91 GLU A N 1
ATOM 769 C CA . GLU A 1 91 ? 4.784 4.521 1.960 1.00 91.38 91 GLU A CA 1
ATOM 770 C C . GLU A 1 91 ? 5.794 3.439 2.395 1.00 91.38 91 GLU A C 1
ATOM 772 O O . GLU A 1 91 ? 6.597 2.970 1.586 1.00 91.38 91 GLU A O 1
ATOM 777 N N . ALA A 1 92 ? 5.720 2.976 3.646 1.00 93.25 92 ALA A N 1
ATOM 778 C CA . ALA A 1 92 ? 6.616 1.951 4.179 1.00 93.25 92 ALA A CA 1
ATOM 779 C C . ALA A 1 92 ? 6.463 0.586 3.486 1.00 93.25 92 ALA A C 1
ATOM 781 O O . ALA A 1 92 ? 7.461 -0.097 3.253 1.00 93.25 92 ALA A O 1
ATOM 782 N N . ALA A 1 93 ? 5.236 0.163 3.167 1.00 91.69 93 ALA A N 1
ATOM 783 C CA . ALA A 1 93 ? 4.986 -1.105 2.477 1.00 91.69 93 ALA A CA 1
ATOM 784 C C . ALA A 1 93 ? 5.436 -1.054 1.008 1.00 91.69 93 ALA A C 1
ATOM 786 O O . ALA A 1 93 ? 5.954 -2.034 0.468 1.00 91.69 93 ALA A O 1
ATOM 787 N N . THR A 1 94 ? 5.266 0.103 0.367 1.00 90.81 94 THR A N 1
ATOM 788 C CA . THR A 1 94 ? 5.450 0.270 -1.080 1.00 90.81 94 THR A CA 1
ATOM 789 C C 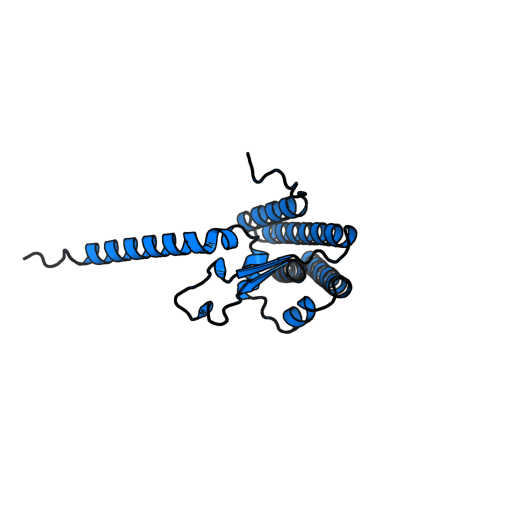. THR A 1 94 ? 6.876 0.594 -1.519 1.00 90.81 94 THR A C 1
ATOM 791 O O . THR A 1 94 ? 7.152 0.720 -2.713 1.00 90.81 94 THR A O 1
ATOM 794 N N . LEU A 1 95 ? 7.822 0.703 -0.588 1.00 90.88 95 LEU A N 1
ATOM 795 C CA . LEU A 1 95 ? 9.244 0.784 -0.936 1.00 90.88 95 LEU A CA 1
ATOM 796 C C . LEU A 1 95 ? 9.797 -0.541 -1.464 1.00 90.88 95 LEU A C 1
ATOM 798 O O . LEU A 1 95 ? 10.628 -0.540 -2.369 1.00 90.88 95 LEU A O 1
ATOM 802 N N . VAL A 1 96 ? 9.308 -1.654 -0.921 1.00 90.38 96 VAL A N 1
ATOM 803 C CA . VAL A 1 96 ? 9.730 -3.017 -1.283 1.00 90.38 96 VAL A CA 1
ATOM 804 C C . VAL A 1 96 ? 8.690 -3.753 -2.124 1.00 90.38 96 VAL A C 1
ATOM 806 O O . VAL A 1 96 ? 8.998 -4.794 -2.693 1.00 90.38 96 VAL A O 1
ATOM 809 N N . HIS A 1 97 ? 7.466 -3.223 -2.218 1.00 90.25 97 HIS A N 1
ATOM 810 C CA . HIS A 1 97 ? 6.389 -3.825 -2.997 1.00 90.25 97 HIS A CA 1
ATOM 811 C C . HIS A 1 97 ? 5.534 -2.775 -3.714 1.00 90.25 97 HIS A C 1
ATOM 813 O O . HIS A 1 97 ? 4.628 -2.186 -3.126 1.00 90.25 97 HIS A O 1
ATOM 819 N N . TYR A 1 98 ? 5.825 -2.516 -4.986 1.00 89.44 98 TYR A N 1
ATOM 820 C CA . TYR A 1 98 ? 5.169 -1.457 -5.756 1.00 89.44 98 TYR A CA 1
ATOM 821 C C . TYR A 1 98 ? 4.891 -1.879 -7.186 1.00 89.44 98 TYR A C 1
ATOM 823 O O . TYR A 1 98 ? 5.587 -2.717 -7.749 1.00 89.44 98 TYR A O 1
ATOM 831 N N . CYS A 1 99 ? 3.903 -1.235 -7.798 1.00 87.44 99 CYS A N 1
ATOM 832 C CA . CYS A 1 99 ? 3.672 -1.325 -9.228 1.00 87.44 99 CYS A CA 1
ATOM 833 C C . CYS A 1 99 ? 3.989 -0.004 -9.937 1.00 87.44 99 CYS A C 1
ATOM 835 O O . CYS A 1 99 ? 3.806 1.087 -9.381 1.00 87.44 99 CYS A O 1
ATOM 837 N N . TYR A 1 100 ? 4.471 -0.106 -11.172 1.00 85.25 100 TYR A N 1
ATOM 838 C CA . TYR A 1 100 ? 4.632 1.024 -12.082 1.00 85.25 100 TYR A CA 1
ATOM 839 C C . TYR A 1 100 ? 4.260 0.610 -13.507 1.00 85.25 100 TYR A C 1
ATOM 841 O O . TYR A 1 100 ? 4.297 -0.568 -13.855 1.00 85.25 100 TYR A O 1
ATOM 849 N N . SER A 1 101 ? 3.891 1.588 -14.331 1.00 85.25 101 SER A N 1
ATOM 850 C CA . SER A 1 101 ? 3.649 1.364 -15.756 1.00 85.25 101 SER A CA 1
ATOM 851 C C . SER A 1 101 ? 4.913 1.660 -16.554 1.00 85.25 101 SER A C 1
ATOM 853 O O . SER A 1 101 ? 5.573 2.676 -16.329 1.00 85.25 101 SER A O 1
ATOM 855 N N . THR A 1 102 ? 5.226 0.792 -17.510 1.00 84.50 102 THR A N 1
ATOM 856 C CA . THR A 1 102 ? 6.308 1.004 -18.484 1.00 84.50 102 THR A CA 1
ATOM 857 C C . THR A 1 102 ? 5.917 1.980 -19.594 1.00 84.50 102 THR A C 1
ATOM 859 O O . THR A 1 102 ? 6.790 2.541 -20.254 1.00 84.50 102 THR A O 1
ATOM 862 N N . ASP A 1 103 ? 4.619 2.224 -19.789 1.00 81.75 103 ASP A N 1
ATOM 863 C CA . ASP A 1 103 ? 4.100 3.135 -20.806 1.00 81.75 103 ASP A CA 1
ATOM 864 C C . ASP A 1 103 ? 3.903 4.545 -20.219 1.00 81.75 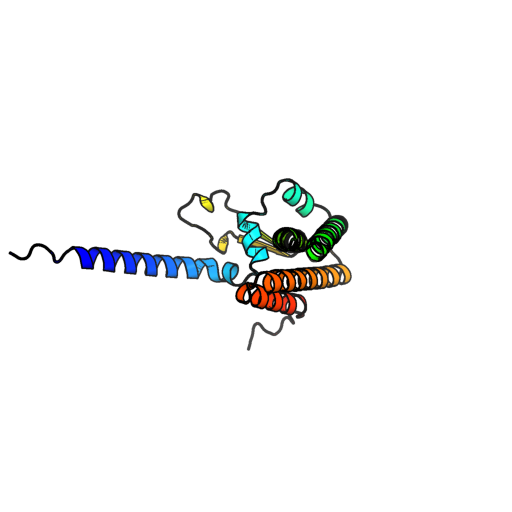103 ASP A C 1
ATOM 866 O O . ASP A 1 103 ? 2.919 4.766 -19.517 1.00 81.75 103 ASP A O 1
ATOM 870 N N . PRO A 1 104 ? 4.748 5.547 -20.526 1.00 74.94 104 PRO A N 1
ATOM 871 C CA . PRO A 1 104 ? 4.607 6.909 -19.993 1.00 74.94 104 PRO A CA 1
ATOM 872 C C . PRO A 1 104 ? 3.311 7.609 -20.444 1.00 74.94 104 PRO A C 1
ATOM 874 O O . PRO A 1 104 ? 2.913 8.628 -19.873 1.00 74.94 104 PRO A O 1
ATOM 877 N N . GLY A 1 105 ? 2.644 7.079 -21.472 1.00 74.69 105 GLY A N 1
ATOM 878 C CA . GLY A 1 105 ? 1.384 7.571 -22.004 1.00 74.69 105 GLY A CA 1
ATOM 879 C C . GLY A 1 105 ? 0.145 6.931 -21.388 1.00 74.69 105 GLY A C 1
ATOM 880 O O . GLY A 1 105 ? -0.941 7.385 -21.735 1.00 74.69 105 GLY A O 1
ATOM 881 N N . TRP A 1 106 ? 0.257 5.955 -20.477 1.00 76.12 106 TRP A N 1
ATOM 882 C CA . TRP A 1 106 ? -0.880 5.149 -19.989 1.00 76.12 106 TRP A CA 1
ATOM 883 C C . TRP A 1 106 ? -2.053 5.970 -19.416 1.00 76.12 106 TRP A C 1
ATOM 885 O O . TRP A 1 106 ? -3.211 5.558 -19.468 1.00 76.12 106 TRP A O 1
ATOM 895 N N . ARG A 1 107 ? -1.763 7.166 -18.879 1.00 71.81 107 ARG A N 1
ATOM 896 C CA . ARG A 1 107 ? -2.773 8.109 -18.360 1.00 71.81 107 ARG A CA 1
ATOM 897 C C . ARG A 1 107 ? -3.456 8.938 -19.450 1.00 71.81 107 ARG A C 1
ATOM 899 O O . ARG A 1 107 ? -4.561 9.428 -19.244 1.00 71.81 107 ARG A O 1
ATOM 906 N N . LYS A 1 108 ? -2.758 9.178 -20.562 1.00 71.81 108 LYS A N 1
ATOM 907 C CA . LYS A 1 108 ? -3.164 10.092 -21.644 1.00 71.81 108 LYS A CA 1
ATOM 908 C C . LYS A 1 108 ? -3.674 9.350 -22.875 1.00 71.81 108 LYS A C 1
ATOM 910 O O . LYS A 1 108 ? -4.427 9.918 -23.661 1.00 71.81 108 LYS A O 1
ATOM 915 N N . ASN A 1 109 ? -3.253 8.106 -23.068 1.00 64.12 109 ASN A N 1
ATOM 916 C CA . ASN A 1 109 ? -3.726 7.265 -24.147 1.00 64.12 109 ASN A CA 1
ATOM 917 C C . ASN A 1 109 ? -5.102 6.673 -23.797 1.00 64.12 109 ASN A C 1
ATOM 919 O O . ASN A 1 109 ? -5.488 6.534 -22.639 1.00 64.12 109 ASN A O 1
ATOM 923 N N . GLN A 1 110 ? -5.873 6.310 -24.821 1.00 62.88 110 GLN A N 1
ATOM 924 C CA . GLN A 1 110 ? -7.181 5.667 -24.640 1.00 62.88 110 GLN A CA 1
ATOM 925 C C . GLN A 1 110 ? -7.064 4.212 -24.137 1.00 62.88 110 GLN A C 1
ATOM 927 O O . GLN A 1 110 ? -8.083 3.539 -23.994 1.00 62.88 110 GLN A O 1
ATOM 932 N N . ARG A 1 111 ? -5.837 3.728 -23.883 1.00 66.94 111 ARG A N 1
ATOM 933 C CA . ARG A 1 111 ? -5.530 2.365 -23.434 1.00 66.94 111 ARG A CA 1
ATOM 934 C C . ARG A 1 111 ? -5.871 2.175 -21.955 1.00 66.94 111 ARG A C 1
ATOM 936 O O . ARG A 1 111 ? -6.444 1.149 -21.603 1.00 66.94 111 ARG A O 1
ATOM 943 N N . GLY A 1 112 ? -5.603 3.189 -21.126 1.00 70.56 112 GLY A N 1
ATOM 944 C CA . GLY A 1 112 ? -5.819 3.132 -19.681 1.00 70.56 112 GLY A CA 1
ATOM 945 C C . GLY A 1 112 ? -4.869 2.156 -18.981 1.00 70.56 112 GLY A C 1
ATOM 946 O O . GLY A 1 112 ? -3.813 1.820 -19.505 1.00 70.56 112 GLY A O 1
ATOM 947 N N . ILE A 1 113 ? -5.245 1.718 -17.774 1.00 74.31 113 ILE A N 1
ATOM 948 C CA . ILE A 1 113 ? -4.520 0.671 -17.039 1.00 74.31 113 ILE A CA 1
ATOM 949 C C . ILE A 1 113 ? -4.731 -0.662 -17.754 1.00 74.31 113 ILE A C 1
ATOM 951 O O . ILE A 1 113 ? -5.879 -1.091 -17.898 1.00 74.31 113 ILE A O 1
ATOM 955 N N . ASP A 1 114 ? -3.626 -1.261 -18.179 1.00 76.38 114 ASP A N 1
ATOM 956 C CA . ASP A 1 114 ? -3.551 -2.512 -18.920 1.00 76.38 114 ASP A CA 1
ATOM 957 C C . ASP A 1 114 ? -2.448 -3.368 -18.285 1.00 76.38 114 ASP A C 1
ATOM 959 O O . ASP A 1 114 ? -1.312 -2.902 -18.155 1.00 76.38 114 ASP A O 1
ATOM 963 N N . ASP A 1 115 ? -2.795 -4.579 -17.854 1.00 76.25 115 ASP A N 1
ATOM 964 C CA . ASP A 1 115 ? -1.896 -5.504 -17.160 1.00 76.25 115 ASP A CA 1
ATOM 965 C C . ASP A 1 115 ? -0.606 -5.767 -17.966 1.00 76.25 115 ASP A C 1
ATOM 967 O O . ASP A 1 115 ? 0.458 -5.919 -17.372 1.00 76.25 115 ASP A O 1
ATOM 971 N N . ASP A 1 116 ? -0.663 -5.709 -19.304 1.00 78.56 116 ASP A N 1
ATOM 972 C CA . ASP A 1 116 ? 0.478 -5.940 -20.206 1.00 78.56 116 ASP A CA 1
ATOM 973 C C . ASP A 1 116 ? 1.654 -4.968 -20.004 1.00 78.56 116 ASP A C 1
ATOM 975 O O . ASP A 1 116 ? 2.792 -5.270 -20.367 1.00 78.56 116 ASP A O 1
ATOM 979 N N . VAL A 1 117 ? 1.384 -3.762 -19.496 1.00 81.50 117 VAL A N 1
ATOM 980 C CA . VAL A 1 117 ? 2.400 -2.709 -19.306 1.00 81.50 117 VAL A CA 1
ATOM 981 C C . VAL A 1 117 ? 2.688 -2.427 -17.837 1.00 81.50 117 VAL A C 1
ATOM 983 O O . VAL A 1 117 ? 3.572 -1.615 -17.537 1.00 81.50 117 VAL A O 1
ATOM 986 N N . LEU A 1 118 ? 1.963 -3.085 -16.930 1.00 84.81 118 LEU A N 1
ATOM 987 C CA . LEU A 1 118 ? 2.170 -2.973 -15.498 1.00 84.81 118 LEU A CA 1
ATOM 988 C C . LEU A 1 118 ? 3.255 -3.938 -15.037 1.00 84.81 118 LEU A C 1
ATOM 990 O O . LEU A 1 118 ? 3.199 -5.142 -15.265 1.00 84.81 118 LEU A O 1
ATOM 994 N N . VAL A 1 119 ? 4.224 -3.398 -14.310 1.00 84.69 119 VAL A N 1
ATOM 995 C CA . VAL A 1 119 ? 5.271 -4.181 -13.666 1.00 84.69 119 VAL A CA 1
ATOM 996 C C . VAL A 1 119 ? 5.057 -4.107 -12.167 1.00 84.69 119 VAL A C 1
ATOM 998 O O . VAL A 1 119 ? 5.117 -3.026 -11.579 1.00 84.69 119 VAL A O 1
ATOM 1001 N N . LEU A 1 120 ? 4.817 -5.266 -11.558 1.00 87.56 120 LEU A N 1
ATOM 1002 C CA . LEU A 1 120 ? 4.862 -5.437 -10.113 1.00 87.56 120 LEU A CA 1
ATOM 1003 C C . LEU A 1 120 ? 6.294 -5.766 -9.700 1.00 87.56 120 LEU A C 1
ATOM 1005 O O . LEU A 1 120 ? 6.873 -6.752 -10.152 1.00 87.56 120 LEU A O 1
ATOM 1009 N N . VAL A 1 121 ? 6.852 -4.944 -8.824 1.00 89.12 121 VAL A N 1
ATOM 1010 C CA . VAL A 1 121 ? 8.148 -5.170 -8.197 1.00 89.12 121 VAL A CA 1
ATOM 1011 C C . VAL A 1 121 ? 7.905 -5.678 -6.788 1.00 89.12 121 VAL A C 1
ATOM 1013 O O . VAL A 1 121 ? 7.258 -5.009 -5.983 1.00 89.12 121 VAL A O 1
ATOM 1016 N N . ASP A 1 122 ? 8.440 -6.858 -6.498 1.00 89.44 122 ASP A N 1
ATOM 1017 C CA . ASP A 1 122 ? 8.488 -7.435 -5.159 1.00 89.44 122 ASP A CA 1
ATOM 1018 C C . ASP A 1 122 ? 9.956 -7.682 -4.805 1.00 89.44 122 ASP A C 1
ATOM 1020 O O . ASP A 1 122 ? 10.555 -8.679 -5.207 1.00 89.44 122 ASP A O 1
ATOM 1024 N N . ASP A 1 123 ? 10.565 -6.710 -4.132 1.00 88.69 123 ASP A N 1
ATOM 1025 C CA . ASP A 1 123 ? 11.967 -6.777 -3.744 1.00 88.69 123 ASP A CA 1
ATOM 1026 C C . ASP A 1 123 ? 12.097 -7.568 -2.445 1.00 88.69 123 ASP A C 1
ATOM 1028 O O . ASP A 1 123 ? 11.749 -7.084 -1.369 1.00 88.69 123 ASP A O 1
ATOM 1032 N N . VAL A 1 124 ? 12.570 -8.806 -2.563 1.00 88.06 124 VAL A N 1
ATOM 1033 C CA . VAL A 1 124 ? 12.752 -9.745 -1.449 1.00 88.06 124 VAL A CA 1
ATOM 1034 C C . VAL A 1 124 ? 14.198 -9.798 -0.944 1.00 88.06 124 VAL A C 1
ATOM 1036 O O . VAL A 1 124 ? 14.499 -10.619 -0.080 1.00 88.06 124 VAL A O 1
ATOM 1039 N N . GLY A 1 125 ? 15.086 -8.941 -1.458 1.00 88.81 125 GLY A N 1
ATOM 1040 C CA . GLY A 1 125 ? 16.511 -8.958 -1.134 1.00 88.81 125 GLY A CA 1
ATOM 1041 C C . GLY A 1 125 ? 17.251 -10.184 -1.681 1.00 88.81 125 GLY A C 1
ATOM 1042 O O . GLY A 1 125 ? 16.776 -10.872 -2.587 1.00 88.81 125 GLY A O 1
ATOM 1043 N N . CYS A 1 126 ? 18.448 -10.443 -1.147 1.00 87.00 126 CYS A N 1
ATOM 1044 C CA . CYS A 1 126 ? 19.344 -11.494 -1.651 1.00 87.00 126 CYS A CA 1
ATOM 1045 C C . CYS A 1 126 ? 19.294 -12.782 -0.819 1.00 87.00 126 CYS A C 1
ATOM 1047 O O . CYS A 1 126 ? 19.733 -13.832 -1.293 1.00 87.00 126 CYS A O 1
ATOM 1049 N N . THR A 1 127 ? 18.806 -12.717 0.422 1.00 91.06 127 THR A N 1
ATOM 1050 C CA . THR A 1 127 ? 18.803 -13.848 1.357 1.00 91.06 127 THR A CA 1
ATOM 1051 C C . THR A 1 127 ? 17.388 -14.276 1.747 1.00 91.06 127 THR A C 1
ATOM 1053 O O . THR A 1 127 ? 16.428 -13.513 1.675 1.00 91.06 127 THR A O 1
ATOM 1056 N N . GLU A 1 128 ? 17.238 -15.512 2.232 1.00 90.50 128 GLU A N 1
ATOM 1057 C CA . GLU A 1 128 ? 15.956 -15.971 2.791 1.00 90.50 128 GLU A CA 1
ATOM 1058 C C . GLU A 1 128 ? 15.561 -15.174 4.050 1.00 90.50 128 GLU A C 1
ATOM 1060 O O . GLU A 1 128 ? 14.379 -15.071 4.380 1.00 90.50 128 GLU A O 1
ATOM 1065 N N . GLU A 1 129 ? 16.530 -14.602 4.770 1.00 91.12 129 GLU A N 1
ATOM 1066 C CA . GLU A 1 129 ? 16.257 -13.722 5.909 1.00 91.12 129 GLU A CA 1
ATOM 1067 C C . GLU A 1 129 ? 15.657 -12.388 5.462 1.00 91.12 129 GLU A C 1
ATOM 1069 O O . GLU A 1 129 ? 14.683 -11.934 6.068 1.00 91.12 129 GLU A O 1
ATOM 1074 N N . ASP A 1 130 ? 16.161 -11.820 4.366 1.00 91.56 130 ASP A N 1
ATOM 1075 C CA . ASP A 1 130 ? 15.620 -10.609 3.741 1.00 91.56 130 ASP A CA 1
ATOM 1076 C C . ASP A 1 130 ? 14.184 -10.826 3.276 1.00 91.56 130 ASP A C 1
ATOM 1078 O O . ASP A 1 130 ? 13.287 -10.054 3.626 1.00 91.56 130 ASP A O 1
ATOM 1082 N N . ALA A 1 131 ? 13.933 -11.943 2.590 1.00 89.81 131 ALA A N 1
ATOM 1083 C CA . ALA A 1 131 ? 12.605 -12.299 2.111 1.00 89.81 131 ALA A CA 1
ATOM 1084 C C . ALA A 1 131 ? 11.618 -12.500 3.276 1.00 89.81 131 ALA A C 1
ATOM 1086 O O . ALA A 1 131 ? 10.458 -12.083 3.212 1.00 89.81 131 ALA A O 1
ATOM 1087 N N . LYS A 1 132 ? 12.067 -13.111 4.382 1.00 91.56 132 LYS A N 1
ATOM 1088 C CA . LYS A 1 132 ? 11.266 -13.239 5.613 1.00 91.56 132 LYS A CA 1
ATOM 1089 C C . LYS A 1 132 ? 10.994 -11.888 6.262 1.00 91.56 132 LYS A C 1
ATOM 1091 O O . LYS A 1 132 ? 9.864 -11.655 6.697 1.00 91.56 132 LYS A O 1
ATOM 1096 N N . TRP A 1 133 ? 12.005 -11.025 6.357 1.00 93.56 133 TRP A N 1
ATOM 1097 C CA . TRP A 1 133 ? 11.836 -9.685 6.909 1.00 93.56 133 TRP A CA 1
ATOM 1098 C C . TRP A 1 133 ? 10.841 -8.887 6.069 1.00 93.56 133 TRP A C 1
ATOM 1100 O O . TRP A 1 133 ? 9.913 -8.316 6.635 1.00 93.56 133 TRP A O 1
ATOM 1110 N N . GLN A 1 134 ? 10.961 -8.928 4.743 1.00 92.88 134 GLN A N 1
ATOM 1111 C CA . GLN A 1 134 ? 10.087 -8.200 3.830 1.00 92.88 134 GLN A CA 1
ATOM 1112 C C . GLN A 1 134 ? 8.624 -8.624 3.974 1.00 92.88 134 GLN A C 1
ATOM 1114 O O . GLN A 1 134 ? 7.754 -7.774 4.178 1.00 92.88 134 GLN A O 1
ATOM 1119 N N . ARG A 1 135 ? 8.358 -9.935 3.969 1.00 91.19 135 ARG A N 1
ATOM 1120 C CA . ARG A 1 135 ? 7.010 -10.487 4.169 1.00 91.19 135 ARG A CA 1
ATOM 1121 C C . ARG A 1 135 ? 6.412 -10.041 5.498 1.00 91.19 135 ARG A C 1
ATOM 1123 O O . ARG A 1 135 ? 5.270 -9.586 5.562 1.00 91.19 135 ARG A O 1
ATOM 1130 N N . LYS A 1 136 ? 7.212 -10.119 6.566 1.00 92.38 136 LYS A N 1
ATOM 1131 C CA . LYS A 1 136 ? 6.813 -9.673 7.905 1.00 92.38 136 LYS A CA 1
ATOM 1132 C C . LYS A 1 136 ? 6.537 -8.170 7.942 1.00 92.38 136 LYS A C 1
ATOM 1134 O O . LYS A 1 136 ? 5.538 -7.756 8.522 1.00 92.38 136 LYS A O 1
ATOM 1139 N N . HIS A 1 137 ? 7.403 -7.359 7.341 1.00 93.50 137 HIS A N 1
ATOM 1140 C CA . HIS A 1 137 ? 7.262 -5.905 7.287 1.00 93.50 137 HIS A CA 1
ATOM 1141 C C . HIS A 1 137 ? 5.980 -5.496 6.561 1.00 93.50 137 HIS A C 1
ATOM 1143 O O . HIS A 1 137 ? 5.197 -4.708 7.094 1.00 93.50 137 HIS A O 1
ATOM 1149 N N . ARG A 1 138 ? 5.708 -6.102 5.400 1.00 92.06 138 ARG A N 1
ATOM 1150 C CA . ARG A 1 138 ? 4.464 -5.897 4.648 1.00 92.06 138 ARG A CA 1
ATOM 1151 C C . ARG A 1 138 ? 3.231 -6.277 5.457 1.00 92.06 138 ARG A C 1
ATOM 1153 O O . ARG A 1 138 ? 2.302 -5.477 5.539 1.00 92.06 138 ARG A O 1
ATOM 1160 N N . ALA A 1 139 ? 3.242 -7.446 6.099 1.00 92.25 139 ALA A N 1
ATOM 1161 C CA . ALA A 1 139 ? 2.135 -7.886 6.943 1.00 92.25 139 ALA A CA 1
ATOM 1162 C C . ALA A 1 139 ? 1.874 -6.909 8.102 1.00 92.25 139 ALA A C 1
ATOM 1164 O O . ALA A 1 139 ? 0.730 -6.553 8.367 1.00 92.25 139 ALA A O 1
ATOM 1165 N N . LEU A 1 140 ? 2.928 -6.419 8.763 1.00 94.31 140 LEU A N 1
ATOM 1166 C CA . LEU A 1 140 ? 2.799 -5.442 9.846 1.00 94.31 140 LEU A CA 1
ATOM 1167 C C . LEU A 1 140 ? 2.247 -4.097 9.358 1.00 94.31 140 LEU A C 1
ATOM 1169 O O . LEU A 1 140 ? 1.367 -3.538 10.008 1.00 94.31 140 LEU A O 1
ATOM 1173 N N . CYS A 1 141 ? 2.718 -3.588 8.216 1.00 94.50 141 CYS A N 1
ATOM 1174 C CA . CYS A 1 141 ? 2.178 -2.356 7.637 1.00 94.50 141 CYS A CA 1
ATOM 1175 C C . CYS A 1 141 ? 0.700 -2.521 7.267 1.00 94.50 141 CYS A C 1
ATOM 1177 O O . CYS A 1 141 ? -0.104 -1.649 7.579 1.00 94.50 141 CYS A O 1
ATOM 1179 N N . ALA A 1 142 ? 0.324 -3.658 6.681 1.00 93.56 142 ALA A N 1
ATOM 1180 C CA . ALA A 1 142 ? -1.060 -3.966 6.341 1.00 93.56 142 ALA A CA 1
ATOM 1181 C C . ALA A 1 142 ? -1.965 -4.059 7.588 1.00 93.56 142 ALA A C 1
ATOM 1183 O O . ALA A 1 142 ? -3.048 -3.478 7.607 1.00 93.56 142 ALA A O 1
ATOM 1184 N N . LEU A 1 143 ? -1.500 -4.677 8.679 1.00 94.88 143 LEU A N 1
ATOM 1185 C CA . LEU A 1 143 ? -2.229 -4.694 9.955 1.00 94.88 143 LEU A CA 1
ATOM 1186 C C . LEU A 1 143 ? -2.377 -3.295 10.567 1.00 94.88 143 LEU A C 1
ATOM 1188 O O . LEU A 1 143 ? -3.444 -2.944 11.072 1.00 94.88 143 LEU A O 1
ATO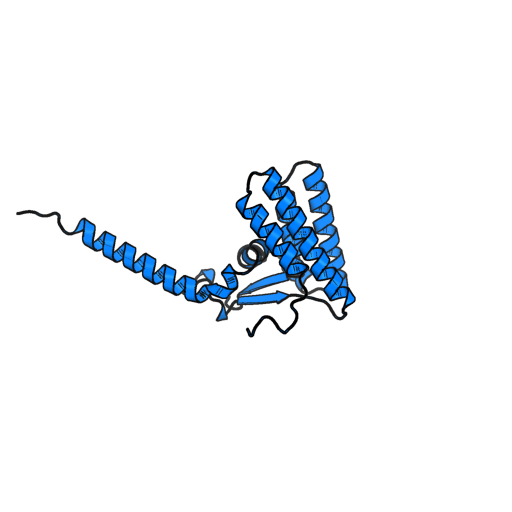M 1192 N N . ASN A 1 144 ? -1.329 -2.475 10.500 1.00 95.50 144 ASN A N 1
ATOM 1193 C CA . ASN A 1 144 ? -1.384 -1.099 10.982 1.00 95.50 144 ASN A CA 1
ATOM 1194 C C . ASN A 1 144 ? -2.342 -0.239 10.143 1.00 95.50 144 ASN A C 1
ATOM 1196 O O . ASN A 1 144 ? -3.103 0.557 10.697 1.00 95.50 144 ASN A O 1
ATOM 1200 N N . LEU A 1 145 ? -2.367 -0.437 8.821 1.00 94.62 145 LEU A N 1
ATOM 1201 C CA . LEU A 1 145 ? -3.362 0.164 7.934 1.00 94.62 145 LEU A CA 1
ATOM 1202 C C . LEU A 1 145 ? -4.772 -0.262 8.335 1.00 94.62 145 LEU A C 1
ATOM 1204 O O . LEU A 1 145 ? -5.631 0.601 8.507 1.00 94.62 145 LEU A O 1
ATOM 1208 N N . ALA A 1 146 ? -5.004 -1.558 8.560 1.00 94.50 146 ALA A N 1
ATOM 1209 C CA . ALA A 1 146 ? -6.295 -2.064 9.017 1.00 94.50 146 ALA A CA 1
ATOM 1210 C C . ALA A 1 146 ? -6.733 -1.385 10.324 1.00 94.50 146 ALA A C 1
ATOM 1212 O O . ALA A 1 146 ? -7.866 -0.914 10.423 1.00 94.50 146 ALA A O 1
ATOM 1213 N N . ALA A 1 147 ? -5.823 -1.247 11.292 1.00 95.56 147 ALA A N 1
ATOM 1214 C CA . ALA A 1 147 ? -6.094 -0.557 12.550 1.00 95.56 147 ALA A CA 1
ATOM 1215 C C . ALA A 1 147 ? -6.473 0.920 12.336 1.00 95.56 147 ALA A C 1
ATOM 1217 O O . ALA A 1 147 ? -7.440 1.397 12.931 1.00 95.56 147 ALA A O 1
ATOM 1218 N N . CYS A 1 148 ? -5.768 1.646 11.461 1.00 94.81 148 CYS A N 1
ATOM 1219 C CA . CYS A 1 148 ? -6.120 3.031 11.125 1.00 94.81 148 CYS A CA 1
ATOM 1220 C C . CYS A 1 148 ? -7.495 3.123 10.456 1.00 94.81 148 CYS A C 1
ATOM 1222 O O . CYS A 1 148 ? -8.300 3.985 10.799 1.00 94.81 148 CYS A O 1
ATOM 1224 N N . LYS A 1 149 ? -7.783 2.228 9.505 1.00 93.56 149 LYS A N 1
ATOM 1225 C CA . LYS A 1 149 ? -9.055 2.210 8.769 1.00 93.56 149 LYS A CA 1
ATOM 1226 C C . LYS A 1 149 ? -10.226 1.854 9.686 1.00 93.56 149 LYS A C 1
ATOM 1228 O O . LYS A 1 149 ? -11.280 2.466 9.554 1.00 93.56 149 LYS A O 1
ATOM 1233 N N . GLN A 1 150 ? -10.026 0.973 10.671 1.00 95.38 150 GLN A N 1
ATOM 1234 C CA . GLN A 1 150 ? -11.005 0.721 11.736 1.00 95.38 150 GLN A CA 1
ATOM 1235 C C . GLN A 1 150 ? -11.287 1.975 12.572 1.00 95.38 150 GLN A C 1
ATOM 1237 O O . GLN A 1 150 ? -12.438 2.233 12.897 1.00 95.38 150 GLN A O 1
ATOM 1242 N N . LYS A 1 151 ? -10.265 2.783 12.898 1.00 95.31 151 LYS A N 1
ATOM 1243 C CA . LYS A 1 151 ? -10.454 4.064 13.612 1.00 95.31 151 LYS A CA 1
ATOM 1244 C C . LYS A 1 151 ? -11.204 5.120 12.797 1.00 95.31 151 LYS A C 1
ATOM 1246 O O . LYS A 1 151 ? -11.718 6.065 13.384 1.00 95.31 151 LYS A O 1
ATOM 1251 N N . LEU A 1 152 ? -11.240 4.969 11.476 1.00 95.06 152 LEU A N 1
ATOM 1252 C CA . LEU A 1 152 ? -11.930 5.855 10.537 1.00 95.06 152 LEU A CA 1
ATOM 1253 C C . LEU A 1 152 ? -13.271 5.279 10.046 1.00 95.06 152 LEU A C 1
ATOM 1255 O O . LEU A 1 152 ? -13.801 5.776 9.056 1.00 95.06 152 LEU A O 1
ATOM 1259 N N . ASP A 1 153 ? -13.777 4.209 10.671 1.00 95.38 153 ASP A N 1
ATOM 1260 C CA . ASP A 1 153 ? -15.006 3.496 10.282 1.00 95.38 153 ASP A CA 1
ATOM 1261 C C . ASP A 1 153 ? -15.018 2.983 8.824 1.00 95.38 153 ASP A C 1
ATOM 1263 O O . ASP A 1 153 ? -16.061 2.699 8.235 1.00 95.38 153 ASP A O 1
ATOM 1267 N N . LYS A 1 154 ? -13.833 2.808 8.226 1.00 93.00 154 LYS A N 1
ATOM 1268 C CA . LYS A 1 154 ? -13.631 2.272 6.871 1.00 93.00 154 LYS A CA 1
ATOM 1269 C C . LYS A 1 154 ? -13.447 0.757 6.917 1.00 93.00 154 LYS A C 1
ATOM 1271 O O . LYS A 1 154 ? -12.382 0.236 6.580 1.00 93.00 154 LYS A O 1
ATOM 1276 N N . PHE A 1 155 ? -14.476 0.044 7.368 1.00 93.00 155 PHE A N 1
ATOM 1277 C CA . PHE A 1 155 ? -14.389 -1.397 7.633 1.00 93.00 155 PHE A CA 1
ATOM 1278 C C . PHE A 1 155 ? -14.079 -2.232 6.383 1.00 93.00 155 PHE A C 1
ATOM 1280 O O . PHE A 1 155 ? -13.262 -3.146 6.466 1.00 93.00 155 PHE A O 1
ATOM 1287 N N . ASP A 1 156 ? -14.623 -1.872 5.218 1.00 90.44 156 ASP A N 1
ATOM 1288 C CA . ASP A 1 156 ? -14.344 -2.584 3.961 1.00 90.44 156 ASP A CA 1
ATOM 1289 C C . ASP A 1 156 ? -12.861 -2.503 3.564 1.00 90.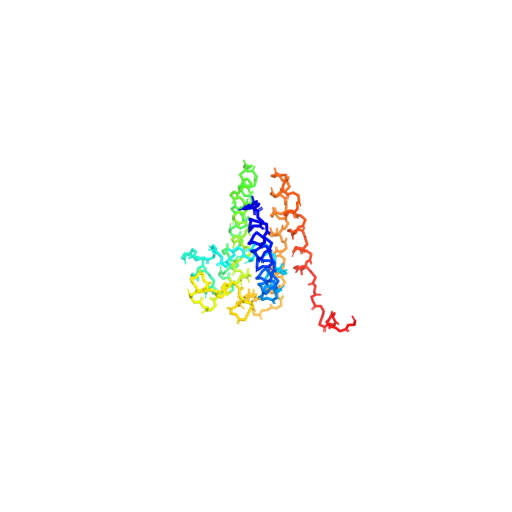44 156 ASP A C 1
ATOM 1291 O O . ASP A 1 156 ? -12.255 -3.489 3.146 1.00 90.44 156 ASP A O 1
ATOM 1295 N N . GLU A 1 157 ? -12.246 -1.326 3.722 1.00 88.75 157 GLU A N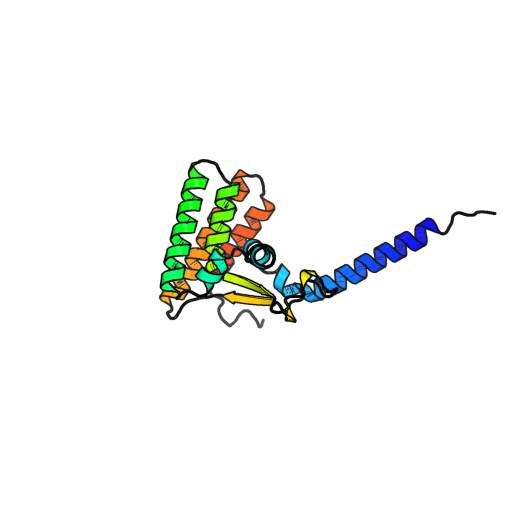 1
ATOM 1296 C CA . GLU A 1 157 ? -10.811 -1.136 3.475 1.00 88.75 157 GLU A CA 1
ATOM 1297 C C . GLU A 1 157 ? -9.963 -1.853 4.539 1.00 88.75 157 GLU A C 1
ATOM 1299 O O . GLU A 1 157 ? -8.892 -2.374 4.228 1.00 88.75 157 GLU A O 1
ATOM 1304 N N . ALA A 1 158 ? -10.445 -1.916 5.786 1.00 90.94 158 ALA A N 1
ATOM 1305 C CA . ALA A 1 158 ? -9.767 -2.625 6.865 1.00 90.94 158 ALA A CA 1
ATOM 1306 C C . ALA A 1 158 ? -9.732 -4.145 6.639 1.00 90.94 158 ALA A C 1
ATOM 1308 O O . ALA A 1 158 ? -8.696 -4.760 6.880 1.00 90.94 158 ALA A O 1
ATOM 1309 N N . ILE A 1 159 ? -10.823 -4.742 6.144 1.00 92.12 159 ILE A N 1
ATOM 1310 C CA . ILE A 1 159 ? -10.874 -6.171 5.789 1.00 92.12 159 ILE A CA 1
ATOM 1311 C C . ILE A 1 159 ? -9.835 -6.471 4.707 1.00 92.12 159 ILE A C 1
ATOM 1313 O O . ILE A 1 159 ? -8.972 -7.319 4.913 1.00 92.12 159 ILE A O 1
ATOM 1317 N N . LYS A 1 160 ? -9.823 -5.685 3.623 1.00 89.75 160 LYS A N 1
ATOM 1318 C CA . LYS A 1 160 ? -8.837 -5.839 2.539 1.00 89.75 160 LYS A CA 1
ATOM 1319 C C . LYS A 1 160 ? -7.392 -5.712 3.028 1.00 89.75 160 LYS A C 1
ATOM 1321 O O . LYS A 1 160 ? -6.506 -6.404 2.535 1.00 89.75 160 LYS A O 1
ATOM 1326 N N . ALA A 1 161 ? -7.136 -4.822 3.987 1.00 89.69 161 ALA A N 1
ATOM 1327 C CA . ALA A 1 161 ? -5.817 -4.686 4.599 1.00 89.69 161 ALA A CA 1
ATOM 1328 C C . ALA A 1 161 ? -5.433 -5.930 5.427 1.00 89.69 161 ALA A C 1
ATOM 1330 O O . ALA A 1 161 ? -4.291 -6.381 5.357 1.00 89.69 161 ALA A O 1
ATOM 1331 N N . CYS A 1 162 ? -6.375 -6.522 6.169 1.00 91.06 162 CYS A N 1
ATOM 1332 C CA . CYS A 1 162 ? -6.157 -7.787 6.874 1.00 91.06 162 CYS A CA 1
ATOM 1333 C C . CYS A 1 162 ? -5.894 -8.953 5.908 1.00 91.06 162 CYS A C 1
ATOM 1335 O O . CYS A 1 162 ? -4.962 -9.723 6.143 1.00 91.06 162 CYS A O 1
ATOM 1337 N N . ASP A 1 163 ? -6.648 -9.052 4.812 1.00 90.62 163 ASP A N 1
ATOM 1338 C CA . ASP A 1 163 ? -6.453 -10.090 3.790 1.00 90.62 163 ASP A CA 1
ATOM 1339 C C . ASP A 1 163 ? -5.045 -9.997 3.180 1.00 90.62 163 ASP A C 1
ATOM 1341 O O . ASP A 1 163 ? -4.300 -10.978 3.159 1.00 90.62 163 ASP A O 1
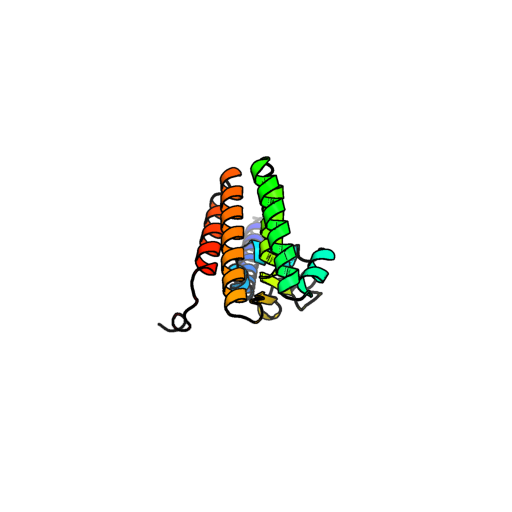ATOM 1345 N N . ALA A 1 164 ? -4.603 -8.785 2.828 1.00 87.25 164 ALA A N 1
ATOM 1346 C CA . ALA A 1 164 ? -3.246 -8.542 2.332 1.00 87.25 164 ALA A CA 1
ATOM 1347 C C . ALA A 1 164 ? -2.145 -8.919 3.349 1.00 87.25 164 ALA A C 1
ATOM 1349 O O . ALA A 1 164 ? -1.041 -9.333 2.966 1.00 87.25 164 ALA A O 1
ATOM 1350 N N . ALA A 1 165 ? -2.415 -8.782 4.653 1.00 88.81 165 ALA A N 1
ATOM 1351 C CA . ALA A 1 165 ? -1.492 -9.213 5.701 1.00 88.81 165 ALA A CA 1
ATOM 1352 C C . ALA A 1 165 ? -1.376 -10.744 5.768 1.00 88.81 165 ALA A C 1
ATOM 1354 O O . ALA A 1 165 ? -0.269 -11.267 5.926 1.00 88.81 165 ALA A O 1
ATOM 1355 N N . LEU A 1 166 ? -2.497 -11.457 5.612 1.00 87.94 166 LEU A N 1
ATOM 1356 C CA . LEU A 1 166 ? -2.530 -12.921 5.564 1.00 87.94 166 LEU A CA 1
ATOM 1357 C C . LEU A 1 166 ? -1.787 -13.450 4.335 1.00 87.94 166 LEU A C 1
ATOM 1359 O O . LEU A 1 166 ? -0.952 -14.343 4.469 1.00 87.94 166 LEU A O 1
ATOM 1363 N N . GLU A 1 167 ? -2.005 -12.847 3.167 1.00 85.19 167 GLU A N 1
ATOM 1364 C CA . GLU A 1 167 ? -1.300 -13.198 1.928 1.00 85.19 167 GLU A CA 1
ATOM 1365 C C . GLU A 1 167 ? 0.216 -12.998 2.034 1.00 85.19 167 GLU A C 1
ATOM 1367 O O . GLU A 1 167 ? 0.989 -13.801 1.515 1.00 85.19 167 GLU A O 1
ATOM 1372 N N . SER A 1 168 ? 0.656 -11.953 2.744 1.00 75.62 168 SER A N 1
ATOM 1373 C CA . SER A 1 168 ? 2.083 -11.688 2.975 1.00 75.62 168 SER A CA 1
ATOM 1374 C C . SER A 1 168 ? 2.727 -12.728 3.906 1.00 75.62 168 SER A C 1
ATOM 1376 O O . SER A 1 168 ? 3.924 -12.997 3.803 1.00 75.62 168 SER A O 1
ATOM 1378 N N . GLY A 1 169 ? 1.949 -13.311 4.825 1.00 62.12 169 GLY A N 1
ATOM 1379 C CA . GLY A 1 169 ? 2.386 -14.366 5.746 1.00 62.12 169 GLY A CA 1
ATOM 1380 C C . GLY A 1 169 ? 2.271 -15.784 5.176 1.00 62.12 169 GLY A C 1
ATOM 1381 O O . GLY A 1 169 ? 2.999 -16.680 5.613 1.00 62.12 169 GLY A O 1
ATOM 1382 N N . ALA A 1 170 ? 1.395 -15.993 4.194 1.00 60.38 170 ALA A N 1
ATOM 1383 C CA . ALA A 1 170 ? 1.262 -17.258 3.495 1.00 60.38 170 ALA A CA 1
ATOM 1384 C C . ALA A 1 170 ? 2.527 -17.513 2.662 1.00 60.38 170 ALA A C 1
ATOM 1386 O O . ALA A 1 170 ? 2.857 -16.776 1.732 1.00 60.38 170 ALA A O 1
ATOM 1387 N N . LYS A 1 171 ? 3.259 -18.590 2.972 1.00 50.41 171 LYS A N 1
ATOM 1388 C CA . LYS A 1 171 ? 4.192 -19.145 1.990 1.00 50.41 171 LYS A CA 1
ATOM 1389 C C . LYS A 1 171 ? 3.340 -19.532 0.789 1.00 50.41 171 LYS A C 1
ATOM 1391 O O . LYS A 1 171 ? 2.540 -20.451 0.915 1.00 50.41 171 LYS A O 1
ATOM 1396 N N . LYS A 1 172 ? 3.522 -18.874 -0.356 1.00 46.97 172 LYS A N 1
ATOM 1397 C CA . LYS A 1 172 ? 3.076 -19.443 -1.629 1.00 46.97 172 LYS A CA 1
ATOM 1398 C C . LYS A 1 172 ? 3.885 -20.721 -1.830 1.00 46.97 172 LYS A C 1
ATOM 1400 O O . LYS A 1 172 ? 5.012 -20.686 -2.319 1.00 46.97 172 LYS A O 1
ATOM 1405 N N . THR A 1 173 ? 3.372 -21.844 -1.342 1.00 35.44 173 THR A N 1
ATOM 1406 C CA . THR A 1 173 ? 3.847 -23.156 -1.751 1.00 35.44 173 THR A CA 1
ATOM 1407 C C . THR A 1 173 ? 3.565 -23.250 -3.237 1.00 35.44 173 THR A C 1
ATOM 1409 O O . THR A 1 173 ? 2.454 -22.976 -3.678 1.00 35.44 173 THR A O 1
ATOM 1412 N N . ALA A 1 174 ? 4.580 -23.590 -4.024 1.00 35.84 174 ALA A N 1
ATOM 1413 C CA . ALA A 1 174 ? 4.498 -23.680 -5.480 1.00 35.84 174 ALA A CA 1
ATOM 1414 C C . ALA A 1 174 ? 3.567 -24.814 -5.989 1.00 35.84 174 ALA A C 1
ATOM 1416 O O . ALA A 1 174 ? 3.767 -25.313 -7.089 1.00 35.84 174 ALA A O 1
ATOM 1417 N N . GLY A 1 175 ? 2.579 -25.240 -5.192 1.00 36.75 175 GLY A N 1
ATOM 1418 C CA . GLY A 1 175 ? 1.609 -26.292 -5.496 1.00 36.75 175 GLY A CA 1
ATOM 1419 C C . GLY A 1 175 ? 0.176 -25.802 -5.733 1.00 36.75 175 GLY A C 1
ATOM 1420 O O . GLY A 1 175 ? -0.567 -26.497 -6.408 1.00 36.75 175 GLY A O 1
ATOM 1421 N N . ASP A 1 176 ? -0.210 -24.601 -5.291 1.00 37.16 176 ASP A N 1
ATOM 1422 C CA . ASP A 1 176 ? -1.638 -24.210 -5.284 1.00 37.16 176 ASP A CA 1
ATOM 1423 C C . ASP A 1 176 ? -2.128 -23.569 -6.601 1.00 37.16 176 ASP A C 1
ATOM 1425 O O . ASP A 1 176 ? -3.197 -22.967 -6.648 1.00 37.16 176 ASP A O 1
ATOM 1429 N N . PHE A 1 177 ? -1.354 -23.680 -7.687 1.00 42.66 177 PHE A N 1
ATOM 1430 C CA . PHE A 1 177 ? -1.776 -23.247 -9.030 1.00 42.66 177 PHE A CA 1
ATOM 1431 C C . PHE A 1 177 ? -2.277 -24.391 -9.923 1.00 42.66 177 PHE A C 1
ATOM 1433 O O . PHE A 1 177 ? -2.663 -24.134 -11.061 1.00 42.66 177 PHE A O 1
ATOM 1440 N N . PHE A 1 178 ? -2.312 -25.628 -9.422 1.00 35.28 178 PHE A N 1
ATOM 1441 C CA . PHE A 1 178 ? -2.948 -26.747 -10.113 1.00 35.28 178 PHE A CA 1
ATOM 1442 C C . PHE A 1 178 ? -3.593 -27.711 -9.111 1.00 35.28 178 PHE A C 1
ATOM 1444 O O . PHE A 1 178 ? -2.960 -28.682 -8.712 1.00 35.28 178 PHE A O 1
ATOM 1451 N N . GLU A 1 179 ? -4.851 -27.447 -8.757 1.00 31.11 179 GLU A N 1
ATOM 1452 C CA . GLU A 1 179 ? -5.906 -28.460 -8.574 1.00 31.11 179 GLU A CA 1
ATOM 1453 C C . GLU A 1 179 ? -7.293 -27.825 -8.747 1.00 31.11 179 GLU A C 1
ATOM 1455 O O . GLU A 1 179 ? -7.521 -26.722 -8.198 1.00 31.11 179 GLU A O 1
#

Secondary structure (DSSP, 8-state):
----SSHHHHHHHHHHHHHHHHHHHHHT-HHHHHS-HHHHHHHHHTT-HHHHHHHHS-HHHHHHHHHHHHHHHHHHHHHT-HHHHHHHHHHHHHTTEEEEES-TTTTTSTT-S-GGGEEEEE---SSHHHHHHHHHHHHHHHHHHHHHHHHTT-HHHHHHHHHHHHHHHS---TTTT--

Radius of gyration: 20.46 Å; chains: 1; bounding box: 68×42×53 Å

Foldseek 3Di:
DDPPPPPVVVVVVVVVVVVVVVVVVCVFCVPVVPDQVLQNCCQPPVVPPVLVVLLPDALVSVLVQLVVLQVVLVVCVVVVVLVSSLVSLSSSLCSQWHKYFPDPCQVPDPNHRGPVRIDIGHHQHDDPVSVVVSLQSQLVSLQSNLVSCVSVVVNVSSVSSNVSSVVSVDDPPVPPPPD

InterPro domains:
  IPR011990 Tetratricopeptide-like helical domain superfamily [G3DSA:1.25.40.10] (48-175)
  IPR011990 Tetratricopeptide-like helical domain superfamily [SSF48452] (66-168)
  IPR019734 Tetratricopeptide repeat [SM00028] (66-99)
  IPR019734 Tetratricopeptide repeat [SM00028] (139-172)
  IPR050754 Peptidyl-prolyl cis-trans isomerase FKBP4/5/8-like [PTHR46512] (53-168)

pLDDT: mean 80.7, std 15.99, range [31.11, 97.75]